Protein AF-A0A352IRN6-F1 (afdb_monomer_lite)

Foldseek 3Di:
DVQFDLDAPDDRDDDDDDCVVAVPQFAKDFQQKKKAFQDPPRQVSLRIDHDHDDVVRMDTHHPGIDIHHDPDPVDGSVVVSVVSRD

Radius of gyration: 12.38 Å; chains: 1; bounding box: 29×27×32 Å

Structure (mmCIF, N/CA/C/O backbone):
data_AF-A0A352IRN6-F1
#
_entry.id   AF-A0A352IRN6-F1
#
loop_
_atom_site.group_PDB
_atom_site.id
_atom_site.type_symbol
_atom_site.label_atom_id
_atom_site.label_alt_id
_atom_site.label_comp_id
_atom_site.label_asym_id
_atom_site.label_entity_id
_atom_site.label_seq_id
_atom_sit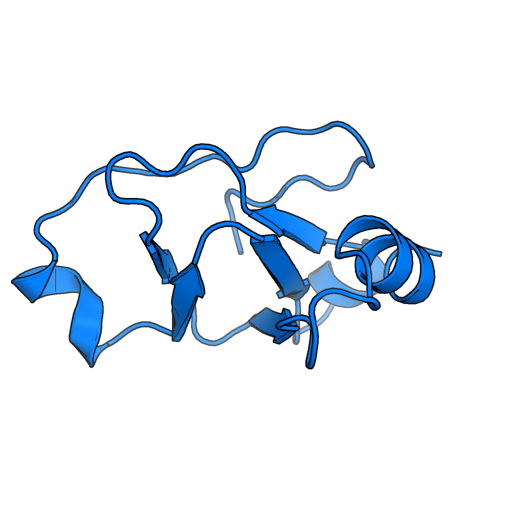e.pdbx_PDB_ins_code
_atom_site.Cartn_x
_atom_site.Cartn_y
_atom_site.Cartn_z
_atom_site.occupancy
_atom_site.B_iso_or_equiv
_atom_site.auth_seq_id
_atom_site.auth_comp_id
_atom_site.auth_asym_id
_atom_site.auth_atom_id
_atom_site.pdbx_PDB_model_num
ATOM 1 N N . MET A 1 1 ? 3.479 5.578 8.444 1.00 58.97 1 MET A N 1
ATOM 2 C CA . MET A 1 1 ? 3.849 4.312 7.751 1.00 58.97 1 MET A CA 1
ATOM 3 C C . MET A 1 1 ? 5.058 3.660 8.451 1.00 58.97 1 MET A C 1
ATOM 5 O O . MET A 1 1 ? 6.179 3.714 7.955 1.00 58.97 1 MET A O 1
ATOM 9 N N . ALA A 1 2 ? 4.869 3.123 9.662 1.00 62.97 2 ALA A N 1
ATOM 10 C CA . ALA A 1 2 ? 5.987 2.618 10.477 1.00 62.97 2 ALA A CA 1
ATOM 11 C C . ALA A 1 2 ? 6.494 1.242 10.013 1.00 62.97 2 ALA A C 1
ATOM 13 O O . ALA A 1 2 ? 7.690 0.988 10.053 1.00 62.97 2 ALA A O 1
ATOM 14 N N . LEU A 1 3 ? 5.581 0.407 9.517 1.00 78.06 3 LEU A N 1
ATOM 15 C CA . LEU A 1 3 ? 5.817 -1.003 9.203 1.00 78.06 3 LEU A CA 1
ATOM 16 C C . LEU A 1 3 ? 6.108 -1.283 7.717 1.00 78.06 3 LEU A C 1
ATOM 18 O O . LEU A 1 3 ? 6.260 -2.436 7.322 1.00 78.06 3 LEU A O 1
ATOM 22 N N . ALA A 1 4 ? 6.154 -0.232 6.891 1.00 76.12 4 ALA A N 1
ATOM 23 C CA . ALA A 1 4 ? 6.469 -0.359 5.475 1.00 76.12 4 ALA A CA 1
ATOM 24 C C . ALA A 1 4 ? 7.994 -0.349 5.258 1.00 76.12 4 ALA A C 1
ATOM 26 O O . ALA A 1 4 ? 8.666 0.544 5.796 1.00 76.12 4 ALA A O 1
ATOM 27 N N . PRO A 1 5 ? 8.527 -1.289 4.461 1.00 79.44 5 PRO A N 1
ATOM 28 C CA . PRO A 1 5 ? 9.948 -1.390 4.161 1.00 79.44 5 PRO A CA 1
ATOM 29 C C . PRO A 1 5 ? 10.454 -0.222 3.304 1.00 79.44 5 PRO A C 1
ATOM 31 O O . PRO A 1 5 ? 9.708 0.426 2.563 1.00 79.44 5 PRO A O 1
ATOM 34 N N . THR A 1 6 ? 11.756 0.037 3.395 1.00 77.44 6 THR A N 1
ATOM 35 C CA . THR A 1 6 ? 12.474 1.007 2.552 1.00 77.44 6 THR A CA 1
ATOM 36 C C . THR A 1 6 ? 13.216 0.340 1.398 1.00 77.44 6 THR A C 1
ATOM 38 O O . THR A 1 6 ? 13.466 0.988 0.390 1.00 77.44 6 THR A O 1
ATOM 41 N N . ASP A 1 7 ? 13.489 -0.959 1.463 1.00 78.38 7 ASP A N 1
ATOM 42 C CA . ASP A 1 7 ? 14.117 -1.748 0.399 1.00 78.38 7 ASP A CA 1
ATOM 43 C C . ASP A 1 7 ? 13.078 -2.364 -0.564 1.00 78.38 7 ASP A C 1
ATOM 45 O O . ASP A 1 7 ? 11.864 -2.291 -0.356 1.00 78.38 7 ASP A O 1
ATOM 49 N N . TYR A 1 8 ? 13.544 -2.903 -1.692 1.00 73.94 8 TYR A N 1
ATOM 50 C CA . TYR A 1 8 ? 12.673 -3.507 -2.714 1.00 73.94 8 TYR A CA 1
ATOM 51 C C . TYR A 1 8 ? 12.121 -4.878 -2.312 1.00 73.94 8 TYR A C 1
ATOM 53 O O . TYR A 1 8 ? 11.081 -5.293 -2.822 1.00 73.94 8 TYR A O 1
ATOM 61 N N . HIS A 1 9 ? 12.828 -5.581 -1.427 1.00 78.12 9 HIS A N 1
ATOM 62 C CA . HIS A 1 9 ? 12.525 -6.958 -1.036 1.00 78.12 9 HIS A CA 1
ATOM 63 C C . HIS A 1 9 ? 12.015 -7.089 0.400 1.00 78.12 9 HIS A C 1
ATOM 65 O O . HIS A 1 9 ? 11.741 -8.205 0.838 1.00 78.12 9 HIS A O 1
ATOM 71 N N . GLY A 1 10 ? 11.884 -5.988 1.136 1.00 81.00 10 GLY A N 1
ATOM 72 C CA . GLY A 1 10 ? 11.402 -6.024 2.504 1.00 81.00 10 GLY A CA 1
ATOM 73 C C . GLY A 1 10 ? 9.955 -6.465 2.577 1.00 81.00 10 GLY A C 1
ATOM 74 O O . GLY A 1 10 ? 9.130 -6.175 1.706 1.00 81.00 10 GLY A O 1
ATOM 75 N N . ALA A 1 11 ? 9.656 -7.178 3.654 1.00 82.44 11 ALA A N 1
ATOM 76 C CA . ALA A 1 11 ? 8.303 -7.580 3.964 1.00 82.44 11 ALA A CA 1
ATOM 77 C C . ALA A 1 11 ? 7.513 -6.389 4.520 1.00 82.44 11 ALA A C 1
ATOM 79 O O . ALA A 1 11 ? 8.034 -5.560 5.270 1.00 82.44 11 ALA A O 1
ATOM 80 N N . LEU A 1 12 ? 6.229 -6.327 4.173 1.00 88.31 12 LEU A N 1
ATOM 81 C CA . LEU A 1 12 ? 5.291 -5.460 4.868 1.00 88.31 12 LEU A CA 1
ATOM 82 C C . LEU A 1 12 ? 4.973 -6.094 6.223 1.00 88.31 12 LEU A C 1
ATOM 84 O O . LEU A 1 12 ? 4.407 -7.183 6.281 1.00 88.31 12 LEU A O 1
ATOM 88 N N . HIS A 1 13 ? 5.319 -5.409 7.309 1.00 89.69 13 HIS A N 1
ATOM 89 C CA . HIS A 1 13 ? 4.935 -5.853 8.644 1.00 89.69 13 HIS A CA 1
ATOM 90 C C . HIS A 1 13 ? 3.518 -5.366 8.976 1.00 89.69 13 HIS A C 1
ATOM 92 O O . HIS A 1 13 ? 3.080 -4.306 8.518 1.00 89.69 13 HIS A O 1
ATOM 98 N N . TYR A 1 14 ? 2.793 -6.135 9.783 1.00 91.69 14 TYR A N 1
ATOM 99 C CA . TYR A 1 14 ? 1.432 -5.811 10.201 1.00 91.69 14 TYR A CA 1
ATOM 100 C C . TYR A 1 14 ? 1.119 -6.400 11.577 1.00 91.69 14 TYR A C 1
ATOM 102 O O . TYR A 1 14 ? 1.840 -7.255 12.087 1.00 91.69 14 TYR A O 1
ATOM 110 N N . GLU A 1 15 ? 0.022 -5.924 12.160 1.00 92.25 15 GLU A N 1
ATOM 111 C CA . GLU A 1 15 ? -0.589 -6.478 13.365 1.00 92.25 15 GLU A CA 1
ATOM 112 C C . GLU A 1 15 ? -2.001 -6.948 13.020 1.00 92.25 15 GLU A C 1
ATOM 114 O O . GLU A 1 15 ? -2.728 -6.267 12.291 1.00 92.25 15 GLU A O 1
ATOM 119 N N .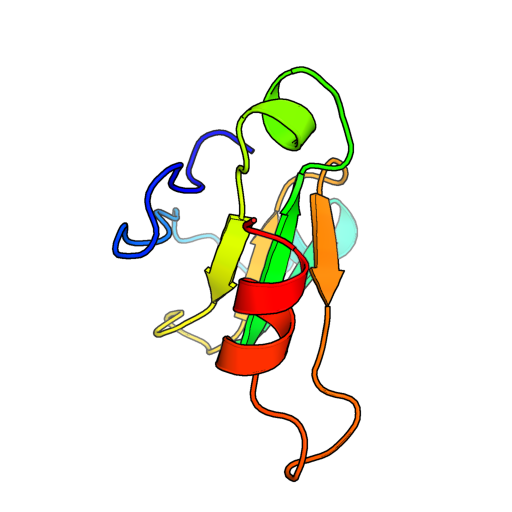 GLU A 1 16 ? -2.409 -8.091 13.563 1.00 92.56 16 GLU A N 1
ATOM 120 C CA . GLU A 1 16 ? -3.767 -8.596 13.386 1.00 92.56 16 GLU A CA 1
ATOM 121 C C . GLU A 1 16 ? -4.738 -7.903 14.346 1.00 92.56 16 GLU A C 1
ATOM 123 O O . GLU A 1 16 ? -4.496 -7.811 15.551 1.00 92.56 16 GLU A O 1
ATOM 128 N N . LYS A 1 17 ? -5.858 -7.414 13.803 1.00 93.12 17 LYS A N 1
ATOM 129 C CA . LYS A 1 17 ? -6.949 -6.781 14.554 1.00 93.12 17 LYS A CA 1
ATOM 130 C C . LYS A 1 17 ? -8.299 -7.164 13.971 1.00 93.12 17 LYS A C 1
ATOM 132 O O . LYS A 1 17 ? -8.406 -7.533 12.800 1.00 93.12 17 LYS A O 1
ATOM 137 N N . LEU A 1 18 ? -9.356 -7.027 14.770 1.00 94.19 18 LEU A N 1
ATOM 138 C CA . LEU A 1 18 ? -10.714 -7.253 14.289 1.00 94.19 18 LEU A CA 1
ATOM 139 C C . LEU A 1 18 ? -11.077 -6.202 13.234 1.00 94.19 18 LEU A C 1
ATOM 141 O O . LEU A 1 18 ? -10.953 -4.999 13.461 1.00 94.19 18 LEU A O 1
ATOM 145 N N . TRP A 1 19 ? -11.613 -6.644 12.092 1.00 93.88 19 TRP A N 1
ATOM 146 C CA . TRP A 1 19 ? -11.970 -5.744 10.984 1.00 93.88 19 TRP A CA 1
ATOM 147 C C . TRP A 1 19 ? -12.891 -4.593 11.417 1.00 93.88 19 TRP A C 1
ATOM 149 O O . TRP A 1 19 ? -12.757 -3.463 10.952 1.00 93.88 19 TRP A O 1
ATOM 159 N N . GLY A 1 20 ? -13.816 -4.860 12.345 1.00 93.69 20 GLY A N 1
ATOM 160 C CA . GLY A 1 20 ? -14.728 -3.854 12.891 1.00 93.69 20 GLY A CA 1
ATOM 161 C C . GLY A 1 20 ? -14.032 -2.660 13.553 1.00 93.69 20 GLY A C 1
ATOM 162 O O . GLY A 1 20 ? -14.574 -1.558 13.490 1.00 93.69 20 GLY A O 1
ATOM 163 N N . GLU A 1 21 ? -12.843 -2.864 14.120 1.00 92.50 21 GLU A N 1
ATOM 164 C CA . GLU A 1 21 ? -12.063 -1.843 14.829 1.00 92.50 21 GLU A CA 1
ATOM 165 C C . GLU A 1 21 ? -11.291 -0.935 13.867 1.00 92.50 21 GLU A C 1
ATOM 167 O O . GLU A 1 21 ? -11.109 0.250 14.141 1.00 92.50 21 GLU A O 1
ATOM 172 N N . ILE A 1 22 ? -10.866 -1.473 12.718 1.00 92.00 22 ILE A N 1
ATOM 173 C CA . ILE A 1 22 ? -9.950 -0.781 11.800 1.00 92.00 22 ILE A CA 1
ATOM 174 C C . ILE A 1 22 ? -10.625 -0.264 10.517 1.00 92.00 22 ILE A C 1
ATOM 176 O O . ILE A 1 22 ? -10.191 0.731 9.948 1.00 92.00 22 ILE A O 1
ATOM 180 N N . LYS A 1 23 ? -11.740 -0.847 10.068 1.00 90.88 23 LYS A N 1
ATOM 181 C CA . LYS A 1 23 ? -12.310 -0.559 8.733 1.00 90.88 23 LYS A CA 1
ATOM 182 C C . LYS A 1 23 ? -12.780 0.879 8.477 1.00 90.88 23 LYS A C 1
ATOM 184 O O . LYS A 1 23 ? -12.950 1.258 7.321 1.00 90.88 23 LYS A O 1
ATOM 189 N N . LYS A 1 24 ? -13.116 1.635 9.533 1.00 89.75 24 LYS A N 1
ATOM 190 C CA . LYS A 1 24 ? -13.715 2.982 9.417 1.00 89.75 24 LYS A CA 1
ATOM 191 C C . LYS A 1 24 ? -12.690 4.109 9.490 1.00 89.75 24 LYS A C 1
ATOM 193 O O . LYS A 1 24 ? -12.881 5.131 8.844 1.00 89.75 24 LYS A O 1
ATOM 198 N N . SER A 1 25 ? -11.650 3.939 10.299 1.00 87.69 25 SER A N 1
ATOM 199 C CA . SER A 1 25 ? -10.731 5.026 10.663 1.00 87.69 25 SER A CA 1
ATOM 200 C C . SER A 1 25 ? -9.420 4.998 9.878 1.00 87.69 25 SER A C 1
ATOM 202 O O . SER A 1 25 ? -8.575 5.869 10.065 1.00 87.69 25 SER A O 1
ATOM 204 N N . TYR A 1 26 ? -9.239 4.000 9.014 1.00 93.88 26 TYR A N 1
ATOM 205 C CA . TYR A 1 26 ? -7.988 3.727 8.323 1.00 93.88 26 TYR A CA 1
ATOM 206 C C . TYR A 1 26 ? -8.202 3.589 6.812 1.00 93.88 26 TYR A C 1
ATOM 208 O O . TYR A 1 26 ? -9.311 3.370 6.327 1.00 93.88 26 TYR A O 1
ATOM 216 N N . THR A 1 27 ? -7.116 3.743 6.058 1.00 95.31 27 THR A N 1
ATOM 217 C CA . THR A 1 27 ? -7.108 3.534 4.609 1.00 95.31 27 THR A CA 1
ATOM 218 C C . THR A 1 27 ? -7.056 2.046 4.327 1.00 95.31 27 THR A C 1
ATOM 220 O O . THR A 1 27 ? -6.106 1.375 4.732 1.00 95.31 27 THR A O 1
ATOM 223 N N . ASN A 1 28 ? -8.072 1.552 3.627 1.00 96.38 28 ASN A N 1
ATOM 224 C CA . ASN A 1 28 ? -8.204 0.141 3.292 1.00 96.38 28 ASN A CA 1
ATOM 225 C C . ASN A 1 28 ? -7.373 -0.200 2.053 1.00 96.38 28 ASN A C 1
ATOM 227 O O . ASN A 1 28 ? -7.362 0.549 1.076 1.00 96.38 28 ASN A O 1
ATOM 231 N N . PHE A 1 29 ? -6.728 -1.357 2.089 1.00 97.00 29 PHE A N 1
ATOM 232 C CA . PHE A 1 29 ? -5.971 -1.937 0.986 1.00 97.00 29 PHE A CA 1
ATOM 233 C C . PHE A 1 29 ? -6.181 -3.455 0.966 1.00 97.00 29 PHE A C 1
ATOM 235 O O . PHE A 1 29 ? -6.728 -4.037 1.906 1.00 97.00 29 PHE A O 1
ATOM 242 N N . ALA A 1 30 ? -5.780 -4.092 -0.124 1.00 97.00 30 ALA A N 1
ATOM 243 C CA . ALA A 1 30 ? -5.889 -5.527 -0.330 1.00 97.00 30 ALA A CA 1
ATOM 244 C C . ALA A 1 30 ? -4.611 -6.093 -0.949 1.00 97.00 30 ALA A C 1
ATOM 246 O O . ALA A 1 30 ? -3.780 -5.350 -1.478 1.00 97.00 30 ALA A O 1
ATOM 247 N N . ASP A 1 31 ? -4.472 -7.413 -0.898 1.00 97.00 31 ASP A N 1
ATOM 248 C CA . ASP A 1 31 ? -3.400 -8.114 -1.598 1.00 97.00 31 ASP A CA 1
ATOM 249 C C . ASP A 1 31 ? -3.397 -7.751 -3.090 1.00 97.00 31 ASP A C 1
ATOM 251 O O . ASP A 1 31 ? -4.438 -7.693 -3.750 1.00 97.00 31 ASP A O 1
ATOM 255 N N . GLY A 1 32 ? -2.204 -7.485 -3.620 1.00 96.56 32 GLY A N 1
ATOM 256 C CA . GLY A 1 32 ? -2.000 -6.990 -4.981 1.00 96.56 32 GLY A CA 1
ATOM 257 C C . GLY A 1 32 ? -1.999 -5.464 -5.110 1.00 96.56 32 GLY A C 1
ATOM 258 O O . GLY A 1 32 ? -1.574 -4.960 -6.152 1.00 96.56 32 GLY A O 1
ATOM 259 N N . ASP A 1 33 ? -2.392 -4.711 -4.084 1.00 97.50 33 ASP A N 1
ATOM 260 C CA . ASP A 1 33 ? -2.207 -3.260 -4.083 1.00 97.50 33 ASP A CA 1
ATOM 261 C C . ASP A 1 33 ? -0.726 -2.888 -3.884 1.00 97.50 33 ASP A C 1
ATOM 263 O O . ASP A 1 33 ? 0.054 -3.618 -3.267 1.00 97.50 33 ASP A O 1
ATOM 267 N N . VAL A 1 34 ? -0.334 -1.713 -4.375 1.00 96.06 34 VAL A N 1
ATOM 268 C CA . VAL A 1 34 ? 0.935 -1.065 -4.023 1.00 96.06 34 VAL A CA 1
ATOM 269 C C . VAL A 1 34 ? 0.640 0.113 -3.110 1.00 96.06 34 VAL A C 1
ATOM 271 O O . VAL A 1 34 ? -0.127 1.003 -3.471 1.00 96.06 34 VAL A O 1
ATOM 274 N N . ILE A 1 35 ? 1.258 0.147 -1.936 1.00 95.56 35 ILE A N 1
ATOM 275 C CA . ILE A 1 35 ? 1.128 1.258 -0.991 1.00 95.56 35 ILE A CA 1
ATOM 276 C C . ILE A 1 35 ? 2.413 2.075 -0.952 1.00 95.56 35 ILE A C 1
ATOM 278 O O . ILE A 1 35 ? 3.499 1.502 -0.962 1.00 95.56 35 ILE A O 1
ATOM 282 N N . PHE A 1 36 ? 2.313 3.404 -0.884 1.00 93.69 36 PHE A N 1
ATOM 283 C CA . PHE A 1 36 ? 3.483 4.284 -0.777 1.00 93.69 36 PHE A CA 1
ATOM 284 C C . PHE A 1 36 ? 3.185 5.574 -0.009 1.00 93.69 36 PHE A C 1
ATOM 286 O O . PHE A 1 36 ? 2.055 6.064 -0.010 1.00 93.69 36 PHE A O 1
ATOM 293 N N . ALA A 1 37 ? 4.186 6.112 0.685 1.00 93.56 37 ALA A N 1
ATOM 294 C CA . ALA A 1 37 ? 4.014 7.252 1.584 1.00 93.56 37 ALA A CA 1
ATOM 295 C C . ALA A 1 37 ? 3.571 8.537 0.853 1.00 93.56 37 ALA A C 1
ATOM 297 O O . ALA A 1 37 ? 4.050 8.833 -0.233 1.00 93.56 37 ALA A O 1
ATOM 298 N N . LYS A 1 38 ? 2.687 9.328 1.477 1.00 91.88 38 LYS A N 1
ATOM 299 C CA . LYS A 1 38 ? 2.258 10.656 0.990 1.00 91.88 38 LYS A CA 1
ATOM 300 C C . LYS A 1 38 ? 3.165 11.790 1.460 1.00 91.88 38 LYS A C 1
ATOM 302 O O . LYS A 1 38 ? 3.302 12.791 0.769 1.00 91.88 38 LYS A O 1
ATOM 307 N N . VAL A 1 39 ? 3.690 11.665 2.678 1.00 90.69 39 VAL A N 1
ATOM 308 C CA . VAL A 1 39 ? 4.316 12.763 3.429 1.00 90.69 39 VAL A CA 1
ATOM 309 C C . VAL A 1 39 ? 5.834 12.578 3.474 1.00 90.69 39 VAL A C 1
ATOM 311 O O . VAL A 1 39 ? 6.338 11.453 3.576 1.00 90.69 39 VAL A O 1
ATOM 314 N N . THR A 1 40 ? 6.575 13.681 3.408 1.00 88.25 40 THR A N 1
ATOM 315 C CA . THR A 1 40 ? 8.032 13.707 3.585 1.00 88.25 40 THR A CA 1
ATOM 316 C C . THR A 1 40 ? 8.409 13.551 5.069 1.00 88.25 40 THR A C 1
ATOM 318 O O . THR A 1 40 ? 7.627 13.902 5.951 1.00 88.25 40 THR A O 1
ATOM 321 N N . PRO A 1 41 ? 9.570 12.956 5.399 1.00 87.38 41 PRO A N 1
ATOM 322 C CA . PRO A 1 41 ? 10.614 12.455 4.499 1.00 87.38 41 PRO A CA 1
ATOM 323 C C . PRO A 1 41 ? 10.332 11.044 3.948 1.00 87.38 41 PRO A C 1
ATOM 325 O O . PRO A 1 41 ? 11.098 10.522 3.151 1.00 87.38 41 PRO A O 1
ATOM 328 N N . CYS A 1 42 ? 9.244 10.381 4.362 1.00 86.31 42 CYS A N 1
ATOM 329 C CA . CYS A 1 42 ? 8.980 8.986 3.980 1.00 86.31 42 CYS A CA 1
ATOM 330 C C . CYS A 1 42 ? 8.793 8.792 2.469 1.00 86.31 42 CYS A C 1
ATOM 332 O O . CYS A 1 42 ? 9.200 7.756 1.947 1.00 86.31 42 CYS A O 1
ATOM 334 N N . PHE A 1 43 ? 8.186 9.771 1.794 1.00 86.12 43 PHE A N 1
ATOM 335 C CA . PHE A 1 43 ? 8.057 9.773 0.337 1.00 86.12 43 PHE A CA 1
ATOM 336 C C . PHE A 1 43 ? 9.426 9.808 -0.357 1.00 86.12 43 PHE A C 1
ATOM 338 O O . PHE A 1 43 ? 9.721 8.932 -1.161 1.00 86.12 43 PHE A O 1
ATOM 345 N N . GLU A 1 44 ? 10.293 10.749 0.027 1.00 85.31 44 GLU A N 1
ATOM 346 C CA . GLU A 1 44 ? 11.657 10.882 -0.513 1.00 85.31 44 GLU A CA 1
ATOM 347 C C . GLU A 1 44 ? 12.526 9.656 -0.205 1.00 85.31 44 GLU A C 1
ATOM 349 O O . GLU A 1 44 ? 13.351 9.252 -1.015 1.00 85.31 44 GLU A O 1
ATOM 354 N N . ASN A 1 45 ?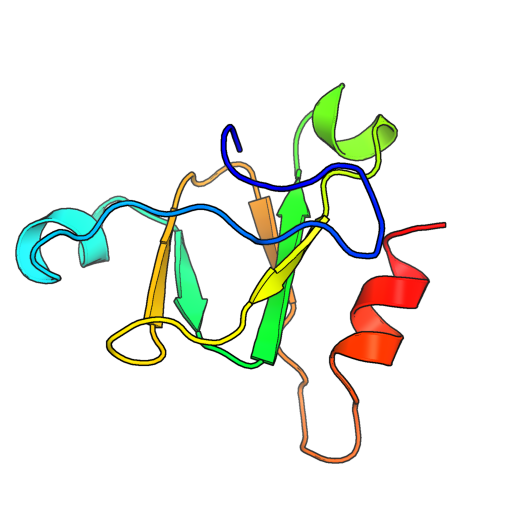 12.285 9.007 0.935 1.00 86.25 45 ASN A N 1
ATOM 355 C CA . ASN A 1 45 ? 12.956 7.767 1.327 1.00 86.25 45 ASN A CA 1
ATOM 356 C C . ASN A 1 45 ? 12.409 6.513 0.614 1.00 86.25 45 ASN A C 1
ATOM 358 O O . ASN A 1 45 ? 12.758 5.396 1.001 1.00 86.25 45 ASN A O 1
ATOM 362 N N . GLY A 1 46 ? 11.504 6.658 -0.359 1.00 85.12 46 GLY A N 1
ATOM 363 C CA . GLY A 1 46 ? 11.000 5.542 -1.161 1.00 85.12 46 GLY A CA 1
ATOM 364 C C . GLY A 1 46 ? 10.228 4.492 -0.355 1.00 85.12 46 GLY A C 1
ATOM 365 O O . GLY A 1 46 ? 10.240 3.304 -0.704 1.00 85.12 46 GLY A O 1
ATOM 366 N N . LYS A 1 47 ? 9.569 4.895 0.745 1.00 90.19 47 LYS A N 1
ATOM 367 C CA . LYS A 1 47 ? 8.719 3.984 1.525 1.00 90.19 47 LYS A CA 1
ATOM 368 C C . LYS A 1 47 ? 7.518 3.565 0.692 1.00 90.19 47 LYS A C 1
ATOM 370 O O . LYS A 1 47 ? 6.532 4.296 0.575 1.00 90.19 47 LYS A O 1
ATOM 375 N N . ALA A 1 48 ? 7.614 2.360 0.156 1.00 93.12 48 ALA A N 1
ATOM 376 C CA . ALA A 1 48 ? 6.608 1.733 -0.670 1.00 93.12 48 ALA A CA 1
ATOM 377 C C . ALA A 1 48 ? 6.695 0.213 -0.520 1.00 93.12 48 ALA A C 1
ATOM 379 O O . ALA A 1 48 ? 7.781 -0.320 -0.278 1.00 93.12 48 ALA A O 1
ATOM 380 N N . ALA A 1 49 ? 5.573 -0.476 -0.709 1.00 93.94 49 ALA A N 1
ATOM 381 C CA . ALA A 1 49 ? 5.497 -1.931 -0.668 1.00 93.94 49 ALA A CA 1
ATOM 382 C C . ALA A 1 49 ? 4.376 -2.464 -1.562 1.00 93.94 49 ALA A C 1
ATOM 384 O O . ALA A 1 49 ? 3.342 -1.816 -1.731 1.00 93.94 49 ALA A O 1
ATOM 385 N N . ILE A 1 50 ? 4.568 -3.676 -2.080 1.00 95.06 50 ILE A N 1
ATOM 386 C CA . ILE A 1 50 ? 3.491 -4.474 -2.669 1.00 95.06 50 ILE A CA 1
ATOM 387 C C . ILE A 1 50 ? 2.838 -5.257 -1.530 1.00 95.06 50 ILE A C 1
ATOM 389 O O . ILE A 1 50 ? 3.531 -5.964 -0.800 1.00 95.06 50 ILE A O 1
ATOM 393 N N . VAL A 1 51 ? 1.523 -5.135 -1.376 1.00 95.88 51 VAL A N 1
ATOM 394 C CA . VAL A 1 51 ? 0.760 -5.871 -0.365 1.00 95.88 51 VAL A CA 1
ATOM 395 C C . VAL A 1 51 ? 0.599 -7.317 -0.826 1.00 95.88 51 VAL A C 1
ATOM 397 O O . VAL A 1 51 ? 0.126 -7.570 -1.938 1.00 95.88 51 VAL A O 1
ATOM 400 N N . ARG A 1 52 ? 1.021 -8.260 0.015 1.00 94.56 52 ARG A N 1
ATOM 401 C CA . ARG A 1 52 ? 0.923 -9.702 -0.219 1.00 94.56 52 ARG A CA 1
ATOM 402 C C . ARG A 1 52 ? 0.690 -10.420 1.104 1.00 94.56 52 ARG A C 1
ATOM 404 O O . ARG A 1 52 ? 1.161 -9.945 2.137 1.00 94.56 52 ARG A O 1
ATOM 411 N N . ASP A 1 53 ? 0.042 -11.575 1.024 1.00 93.81 53 ASP A N 1
ATOM 412 C CA . ASP A 1 53 ? -0.069 -12.549 2.109 1.00 93.81 53 ASP A CA 1
ATOM 413 C C . ASP A 1 53 ? -0.722 -11.983 3.385 1.00 93.81 53 ASP A C 1
ATOM 415 O O . ASP A 1 53 ? -0.329 -12.313 4.509 1.00 93.81 53 ASP A O 1
ATOM 419 N N . MET A 1 54 ? -1.730 -11.113 3.234 1.00 94.00 54 MET A N 1
ATOM 420 C CA . MET A 1 54 ? -2.546 -10.686 4.372 1.00 94.00 54 MET A CA 1
ATOM 421 C C . MET A 1 54 ? -3.459 -11.839 4.831 1.00 94.00 54 MET A C 1
ATOM 423 O O . MET A 1 54 ? -4.061 -12.499 3.981 1.00 94.00 54 MET A O 1
ATOM 427 N N . PRO A 1 55 ? -3.682 -12.050 6.147 1.00 90.56 55 PRO A N 1
ATOM 428 C CA . PRO A 1 55 ? -4.449 -13.197 6.661 1.00 90.56 55 PRO A CA 1
ATOM 429 C C . PRO A 1 55 ? -5.861 -13.356 6.071 1.00 90.56 55 PRO A C 1
ATOM 431 O O . PRO A 1 55 ? -6.374 -14.466 5.963 1.00 90.56 55 PRO A O 1
ATOM 434 N N . ALA A 1 56 ? -6.487 -12.246 5.667 1.00 92.06 56 ALA A 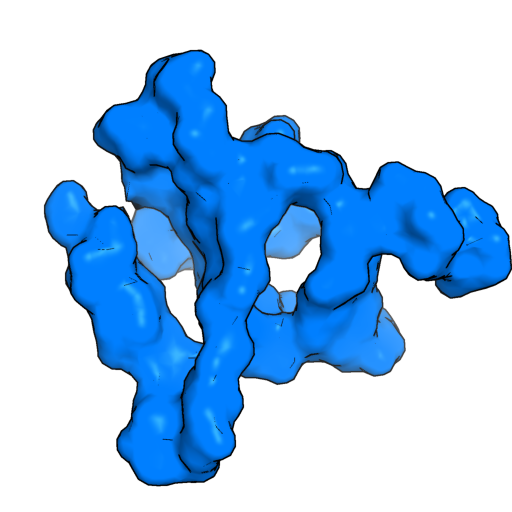N 1
ATOM 435 C CA . ALA A 1 56 ? -7.792 -12.210 5.001 1.00 92.06 56 ALA A CA 1
ATOM 436 C C . ALA A 1 56 ? -7.743 -11.540 3.611 1.00 92.06 56 ALA A C 1
ATOM 438 O O . ALA A 1 56 ? -8.773 -11.105 3.096 1.00 92.06 56 ALA A O 1
ATOM 439 N N . GLY A 1 57 ? -6.550 -11.378 3.031 1.00 95.56 57 GLY A N 1
ATOM 440 C CA . GLY A 1 57 ? -6.328 -10.658 1.773 1.00 95.56 57 GLY A CA 1
ATOM 441 C C . GLY A 1 57 ? -6.615 -9.153 1.832 1.00 95.56 57 GLY A C 1
ATOM 442 O O . GLY A 1 57 ? -6.624 -8.485 0.799 1.00 95.56 57 GLY A O 1
ATOM 443 N N . ILE A 1 58 ? -6.882 -8.612 3.025 1.00 95.50 58 ILE A N 1
ATOM 444 C CA . ILE A 1 58 ? -7.223 -7.209 3.262 1.00 95.50 58 ILE A CA 1
ATOM 445 C C . ILE A 1 58 ? -6.476 -6.667 4.473 1.00 95.50 58 ILE A C 1
ATOM 447 O O . ILE A 1 58 ? -6.174 -7.395 5.418 1.00 95.50 58 ILE A O 1
ATOM 451 N N . GL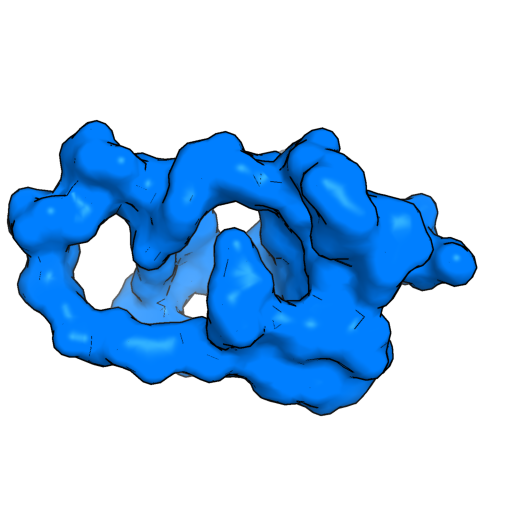Y A 1 59 ? -6.247 -5.360 4.464 1.00 95.25 59 GLY A N 1
ATOM 452 C CA . GLY A 1 59 ? -5.682 -4.631 5.585 1.00 95.25 59 GLY A CA 1
ATOM 453 C C . GLY A 1 59 ? -6.180 -3.194 5.625 1.00 95.25 59 GLY A C 1
ATOM 454 O O . GLY A 1 59 ? -6.821 -2.695 4.696 1.00 95.25 59 GLY A O 1
ATOM 455 N N . ALA A 1 60 ? -5.893 -2.525 6.735 1.00 95.56 60 ALA A N 1
ATOM 456 C CA . ALA A 1 60 ? -6.152 -1.105 6.886 1.00 95.56 60 ALA A CA 1
ATOM 457 C C . ALA A 1 60 ? -4.974 -0.440 7.604 1.00 95.56 60 ALA A C 1
ATOM 459 O O . ALA A 1 60 ? -4.394 -1.014 8.524 1.00 95.56 60 ALA A O 1
ATOM 460 N N . GLY A 1 61 ? -4.596 0.765 7.177 1.00 92.69 61 GLY A N 1
ATOM 461 C CA . GLY A 1 61 ? -3.452 1.483 7.740 1.00 92.69 61 GLY A CA 1
ATOM 462 C C . GLY A 1 61 ? -3.604 3.004 7.729 1.00 92.69 61 GLY A C 1
ATOM 463 O O . GLY A 1 61 ? -4.660 3.535 7.396 1.00 92.69 61 GLY A O 1
ATOM 464 N N . SER A 1 62 ? -2.546 3.713 8.143 1.00 90.00 62 SER A N 1
ATOM 465 C CA . SER A 1 62 ? -2.507 5.188 8.208 1.00 90.00 62 SER A CA 1
ATOM 466 C C . SER A 1 62 ? -3.083 5.867 6.951 1.00 90.00 62 SER A C 1
ATOM 468 O O . SER A 1 62 ? -2.907 5.391 5.835 1.00 90.00 62 SER A O 1
ATOM 470 N N . SER A 1 63 ? -3.724 7.025 7.116 1.00 90.25 63 SER A N 1
ATOM 471 C CA . SER A 1 63 ? -4.164 7.873 5.999 1.00 90.25 63 SER A CA 1
ATOM 472 C C . SER A 1 63 ? -3.010 8.513 5.214 1.00 90.25 63 SER A C 1
ATOM 474 O O . SER A 1 63 ? -3.229 9.063 4.134 1.00 90.25 63 SER A O 1
ATOM 476 N N . GLU A 1 64 ? -1.777 8.409 5.709 1.00 92.12 64 GLU A N 1
ATOM 477 C CA . GLU A 1 64 ? -0.570 9.036 5.158 1.00 92.12 64 GLU A CA 1
ATOM 478 C C . GLU A 1 64 ? 0.131 8.208 4.066 1.00 92.12 64 GLU A C 1
ATOM 480 O O . GLU A 1 64 ? 1.302 8.443 3.767 1.00 92.12 64 GLU A O 1
ATOM 485 N N . PHE A 1 65 ? -0.550 7.233 3.460 1.00 93.56 65 PHE A N 1
ATOM 486 C CA . PHE A 1 65 ? -0.088 6.558 2.244 1.00 93.56 65 PHE A CA 1
ATOM 487 C C . PHE A 1 65 ? -1.170 6.554 1.162 1.00 93.56 65 PHE A C 1
ATOM 489 O O . PHE A 1 65 ? -2.367 6.675 1.440 1.00 93.56 65 PHE A O 1
ATOM 496 N N . TYR A 1 66 ? -0.743 6.467 -0.090 1.00 95.25 66 TYR A N 1
ATOM 497 C CA . TYR A 1 66 ? -1.601 6.187 -1.235 1.00 95.25 66 TYR A CA 1
ATOM 498 C C . TYR A 1 66 ? -1.704 4.677 -1.453 1.00 95.25 66 TYR A C 1
ATOM 500 O O . TYR A 1 66 ? -0.763 3.944 -1.152 1.00 95.25 66 TYR A O 1
ATOM 508 N N . VAL A 1 67 ? -2.837 4.236 -2.001 1.00 97.06 67 VAL A N 1
ATOM 509 C CA . VAL A 1 67 ? -3.068 2.861 -2.460 1.00 97.06 67 VAL A CA 1
ATOM 510 C C . VAL A 1 67 ? -3.193 2.900 -3.977 1.00 97.06 67 VAL A C 1
ATOM 512 O O . VAL A 1 67 ? -4.104 3.534 -4.508 1.00 97.06 67 VAL A O 1
ATOM 515 N N . LEU A 1 68 ? -2.279 2.239 -4.676 1.00 96.50 68 LEU A N 1
ATOM 516 C CA . LEU A 1 68 ? -2.335 2.021 -6.115 1.00 96.50 68 LEU A CA 1
ATOM 517 C C . LEU A 1 68 ? -2.826 0.607 -6.365 1.00 96.50 68 LEU A C 1
ATOM 519 O O . LEU A 1 68 ? -2.094 -0.367 -6.188 1.00 96.50 68 LEU A O 1
ATOM 523 N N . ARG A 1 69 ? -4.076 0.517 -6.802 1.00 97.25 69 ARG A N 1
ATOM 524 C CA . ARG A 1 69 ? -4.669 -0.735 -7.244 1.00 97.25 69 ARG A CA 1
ATOM 525 C C . ARG A 1 69 ? -4.480 -0.882 -8.751 1.00 97.25 69 ARG A C 1
ATOM 527 O O . ARG A 1 69 ? -4.839 0.051 -9.476 1.00 97.25 69 ARG A O 1
ATOM 534 N N . PRO A 1 70 ? -3.970 -2.021 -9.246 1.00 96.69 70 PRO A N 1
ATOM 535 C CA . PRO A 1 70 ? -4.002 -2.312 -10.672 1.00 96.69 70 PRO A CA 1
ATOM 536 C C . PRO A 1 70 ? -5.420 -2.165 -11.229 1.00 96.69 70 PRO A C 1
ATOM 538 O O . PRO A 1 70 ? -6.364 -2.762 -10.712 1.00 96.69 70 PRO A O 1
ATOM 541 N N . ALA A 1 71 ? -5.577 -1.352 -12.276 1.00 95.19 71 ALA A N 1
ATOM 542 C CA . ALA A 1 71 ? -6.890 -1.091 -12.869 1.00 95.19 71 ALA A CA 1
ATOM 543 C C . ALA A 1 71 ? -7.461 -2.322 -13.595 1.00 95.19 71 ALA A C 1
ATOM 545 O O . ALA A 1 71 ? -8.672 -2.437 -13.777 1.00 95.19 71 ALA A O 1
ATOM 546 N N . SER A 1 72 ? -6.590 -3.239 -14.008 1.00 95.50 72 SER A N 1
ATOM 547 C CA . SER A 1 72 ? -6.945 -4.472 -14.696 1.00 95.50 72 SER A CA 1
ATOM 548 C C . SER A 1 72 ? -5.860 -5.534 -14.485 1.00 95.50 72 SER A C 1
ATOM 550 O O . SER A 1 72 ? -4.792 -5.242 -13.942 1.00 95.50 72 SER A O 1
ATOM 552 N N . LYS A 1 73 ? -6.125 -6.779 -14.901 1.00 91.75 73 LYS A N 1
ATOM 553 C CA . LYS A 1 73 ? -5.201 -7.914 -14.702 1.00 91.75 73 LYS A CA 1
ATOM 554 C C . LYS A 1 73 ? -3.940 -7.818 -15.563 1.00 91.75 73 LYS A C 1
ATOM 556 O O . LYS A 1 73 ? -2.942 -8.464 -15.264 1.00 91.75 73 LYS A O 1
ATOM 561 N N . GLU A 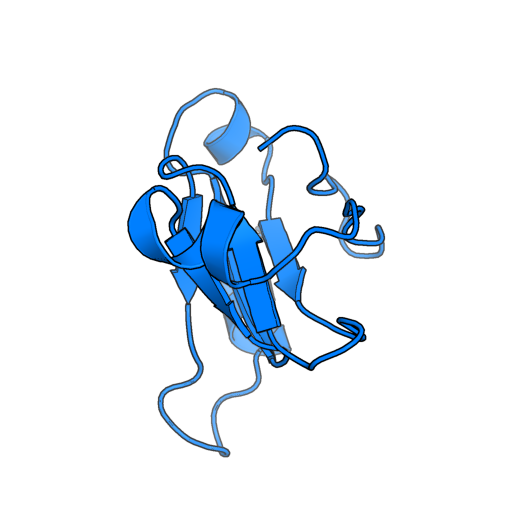1 74 ? -3.993 -7.025 -16.626 1.00 95.81 74 GLU A N 1
ATOM 562 C CA . GLU A 1 74 ? -2.884 -6.767 -17.540 1.00 95.81 74 GLU A CA 1
ATOM 563 C C . GLU A 1 74 ? -1.826 -5.847 -16.910 1.00 95.81 74 GLU A C 1
ATOM 565 O O . GLU A 1 74 ? -0.671 -5.851 -17.333 1.00 95.81 74 GLU A O 1
ATOM 570 N N . ILE A 1 75 ? -2.196 -5.074 -15.884 1.00 96.00 75 ILE A N 1
ATOM 571 C CA . ILE A 1 75 ? -1.276 -4.203 -15.152 1.00 96.00 75 ILE A CA 1
ATOM 572 C C . ILE A 1 75 ? -0.731 -4.972 -13.951 1.00 96.00 75 ILE A C 1
ATOM 574 O O . ILE A 1 75 ? -1.463 -5.322 -13.029 1.00 96.00 75 ILE A O 1
ATOM 578 N N . SER A 1 76 ? 0.579 -5.214 -13.934 1.00 95.62 76 SER A N 1
ATOM 579 C CA . SER A 1 76 ? 1.212 -5.864 -12.785 1.00 95.62 76 SER A CA 1
ATOM 580 C C . SER A 1 76 ? 1.467 -4.875 -11.644 1.00 95.62 76 SER A C 1
ATOM 582 O O . SER A 1 76 ? 1.949 -3.760 -11.860 1.00 95.62 76 SER A O 1
ATOM 584 N N . SER A 1 77 ? 1.234 -5.305 -10.404 1.00 95.62 77 SER A N 1
ATOM 585 C CA . SER A 1 77 ? 1.601 -4.533 -9.208 1.00 95.62 77 SER A CA 1
ATOM 586 C C . SER A 1 77 ? 3.106 -4.269 -9.142 1.00 95.62 77 SER A C 1
ATOM 588 O O . SER A 1 77 ? 3.531 -3.215 -8.685 1.00 95.62 77 SER A O 1
ATOM 590 N N . SER A 1 78 ? 3.924 -5.195 -9.654 1.00 94.12 78 SER A N 1
ATOM 591 C CA . SER A 1 78 ? 5.377 -5.025 -9.744 1.00 94.12 78 SER A CA 1
ATOM 592 C C . SER A 1 78 ? 5.776 -3.863 -10.659 1.00 94.12 78 SER A C 1
ATOM 594 O O . SER A 1 78 ? 6.694 -3.122 -10.320 1.00 94.12 78 SER A O 1
ATOM 596 N N . LEU A 1 79 ? 5.072 -3.662 -11.779 1.00 94.19 79 LEU A N 1
ATOM 597 C CA . LEU A 1 79 ? 5.286 -2.505 -12.654 1.00 94.19 79 LEU A CA 1
ATOM 598 C C . LEU A 1 79 ? 4.910 -1.200 -11.944 1.00 94.19 79 LEU A C 1
ATOM 600 O O . LEU A 1 79 ? 5.686 -0.251 -11.970 1.00 94.19 79 LEU A O 1
ATOM 604 N N . LEU A 1 80 ? 3.751 -1.160 -11.277 1.00 94.81 80 LEU A N 1
ATOM 605 C CA . LEU A 1 80 ? 3.332 0.020 -10.510 1.00 94.81 80 LEU A CA 1
ATOM 606 C C . LEU A 1 80 ? 4.341 0.363 -9.409 1.00 94.81 80 LEU A C 1
ATOM 608 O O . LEU A 1 80 ? 4.682 1.527 -9.219 1.00 94.81 80 LEU A O 1
ATOM 612 N N . PHE A 1 81 ? 4.855 -0.650 -8.715 1.00 94.06 81 PHE A N 1
ATOM 613 C CA . PHE A 1 81 ? 5.878 -0.484 -7.692 1.00 94.06 81 PHE A CA 1
ATOM 614 C C . PHE A 1 81 ? 7.183 0.083 -8.258 1.00 94.06 81 PHE A C 1
ATOM 616 O O . PHE A 1 81 ? 7.721 1.027 -7.686 1.00 94.06 81 PHE A O 1
ATOM 623 N N . ALA A 1 82 ? 7.644 -0.427 -9.404 1.00 92.06 82 ALA A N 1
ATOM 624 C CA . ALA A 1 82 ? 8.856 0.046 -10.075 1.00 92.06 82 ALA A CA 1
ATOM 625 C C . ALA A 1 82 ? 8.759 1.500 -10.576 1.00 92.06 82 ALA A C 1
ATOM 627 O O . ALA A 1 82 ? 9.772 2.179 -10.664 1.00 92.06 82 ALA A O 1
ATOM 628 N N . ILE A 1 83 ? 7.556 1.993 -10.896 1.00 90.75 83 ILE A N 1
ATOM 629 C CA . ILE A 1 83 ? 7.350 3.397 -11.297 1.00 90.75 83 ILE A CA 1
ATOM 630 C C . ILE A 1 83 ? 7.499 4.349 -10.103 1.00 90.75 83 ILE A C 1
ATOM 632 O O . ILE A 1 83 ? 7.955 5.476 -10.268 1.00 90.75 83 ILE A O 1
ATOM 636 N N . ILE A 1 84 ? 7.084 3.919 -8.909 1.00 88.69 84 ILE A N 1
ATOM 637 C CA . ILE A 1 84 ? 7.092 4.764 -7.706 1.00 88.69 84 ILE A CA 1
ATOM 638 C C . ILE A 1 84 ? 8.427 4.700 -6.970 1.00 88.69 84 ILE A C 1
ATOM 640 O O . ILE A 1 84 ? 8.882 5.697 -6.416 1.00 88.69 84 ILE A O 1
ATOM 644 N N . LYS A 1 85 ? 9.028 3.514 -6.914 1.00 81.31 85 LYS A N 1
ATOM 645 C CA . LYS A 1 85 ? 10.294 3.277 -6.238 1.00 81.31 85 LYS A CA 1
ATOM 646 C C . LYS A 1 85 ? 11.386 3.350 -7.299 1.00 81.31 85 LYS A C 1
ATOM 648 O O . LYS A 1 85 ? 11.678 2.339 -7.918 1.00 81.31 85 LYS A O 1
ATOM 653 N N . THR A 1 86 ? 11.897 4.553 -7.548 1.00 66.00 86 THR A N 1
ATOM 654 C CA . THR A 1 86 ? 13.016 4.843 -8.465 1.00 66.00 86 THR A CA 1
ATOM 655 C C . THR A 1 86 ? 14.250 5.251 -7.691 1.00 66.00 86 THR A C 1
ATOM 657 O O . THR A 1 86 ? 14.075 6.054 -6.747 1.00 66.00 86 THR A O 1
#

Organism: NCBI:txid1033846

Sequence (86 aa):
MALAPTDYHGALHYEEKLWGEIKKSYTNFADGDVIFAKVTPCFENGKAAIVRDMPAGIGAGSSEFYVLRPASKEISSSLLFAIIKT

pLDDT: mean 90.28, std 7.63, range [58.97, 97.5]

Secondary structure (DSSP, 8-state):
--SS-SSSSPPPP-----HHHHTTTSEEEETT-EEEE-STTTTTTT-EEE----TTSEEEE-TTEEEE--SSTTS-HHHHHHHH--

InterPro domains:
  IPR044946 Type I restriction modification DNA specificity domain superfamily [G3DSA:3.90.220.20] (21-85)